Protein AF-A0A7T8KGI5-F1 (afdb_monomer_lite)

Radius of gyration: 20.42 Å; chains: 1; bounding box: 35×50×53 Å

Secondary structure (DSSP, 8-state):
------------------EE--B-TTS-BPPPEEPPTT----HHHHHHHIIIIIHHHHHHH--

Sequence (63 aa):
SVDEVKGVYRTKHPAQVMVLGVVASNGKTMPPYYFRAGEKIDRHVYVKVLRYHVLPWLKAYYP

Organism: Caligus rogercresseyi (NCBI:txid217165)

Structure (mmCIF, N/CA/C/O backbone):
data_AF-A0A7T8KGI5-F1
#
_entry.id   AF-A0A7T8KGI5-F1
#
loop_
_atom_site.group_PDB
_atom_site.id
_atom_site.type_symbol
_atom_site.label_atom_id
_atom_site.label_alt_id
_atom_site.label_comp_id
_atom_site.label_asym_id
_atom_site.label_entity_id
_atom_site.label_seq_id
_atom_site.pdbx_PDB_ins_code
_atom_site.Cartn_x
_atom_site.Cartn_y
_atom_site.Cartn_z
_atom_site.occupancy
_atom_site.B_iso_or_equiv
_atom_site.auth_seq_id
_atom_site.auth_comp_id
_atom_site.auth_asym_id
_atom_site.auth_atom_id
_atom_site.pdbx_PDB_model_num
ATOM 1 N N . SER A 1 1 ? -19.404 39.201 38.339 1.00 44.34 1 SER A N 1
ATOM 2 C CA . SER A 1 1 ? -18.879 37.837 38.524 1.00 44.34 1 SER A CA 1
ATOM 3 C C . SER A 1 1 ? -18.646 37.283 37.140 1.00 44.34 1 SER A C 1
ATOM 5 O O . SER A 1 1 ? -19.600 37.246 36.379 1.00 44.34 1 SER A O 1
ATOM 7 N N . VAL A 1 2 ? -17.402 37.025 36.742 1.00 48.28 2 VAL A N 1
ATOM 8 C CA . VAL A 1 2 ? -17.131 36.448 35.418 1.00 48.28 2 VAL A CA 1
ATOM 9 C C . VAL A 1 2 ? -17.321 34.947 35.578 1.00 48.28 2 VAL A C 1
ATOM 11 O O . VAL A 1 2 ? -16.521 34.313 36.260 1.00 48.28 2 VAL A O 1
ATOM 14 N N . ASP A 1 3 ? -18.424 34.411 35.063 1.00 60.38 3 ASP A N 1
ATOM 15 C CA . ASP A 1 3 ? -18.690 32.976 35.122 1.00 60.38 3 ASP A CA 1
ATOM 16 C C . ASP A 1 3 ? -17.637 32.239 34.289 1.00 60.38 3 ASP A C 1
ATOM 18 O O . ASP A 1 3 ? -17.563 32.364 33.065 1.00 60.38 3 ASP A O 1
ATOM 22 N N . GLU A 1 4 ? -16.776 31.498 34.979 1.00 60.19 4 GLU A N 1
ATOM 23 C CA . GLU A 1 4 ? -15.729 30.685 34.381 1.00 60.19 4 GLU A CA 1
ATOM 24 C C . GLU A 1 4 ? -16.382 29.492 33.668 1.00 60.19 4 GLU A C 1
ATOM 26 O O . GLU A 1 4 ? -16.757 28.485 34.274 1.00 60.19 4 GLU A O 1
ATOM 31 N N . VAL A 1 5 ? -16.574 29.615 32.353 1.00 65.94 5 VAL A N 1
ATOM 32 C CA . VAL A 1 5 ? -17.084 28.519 31.525 1.00 65.94 5 VAL A CA 1
ATOM 33 C C . VAL A 1 5 ? -16.029 27.413 31.509 1.00 65.94 5 VAL A C 1
ATOM 35 O O . VAL A 1 5 ? -15.006 27.524 30.833 1.00 65.94 5 VAL A O 1
ATOM 38 N N . LYS A 1 6 ? -16.282 26.319 32.239 1.00 61.56 6 LYS A N 1
ATOM 39 C CA . LYS A 1 6 ? -15.487 25.085 32.155 1.00 61.56 6 LYS A CA 1
ATOM 40 C C . LYS A 1 6 ? -15.534 24.552 30.724 1.00 61.56 6 LYS A C 1
ATOM 42 O O . LYS A 1 6 ? -16.462 23.841 30.339 1.00 61.56 6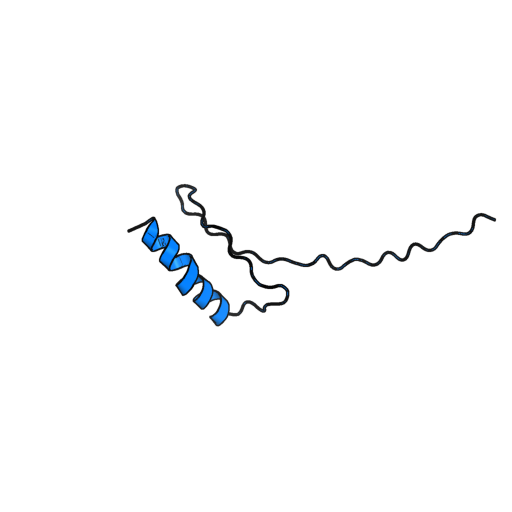 LYS A O 1
ATOM 47 N N . GLY A 1 7 ? -14.514 24.885 29.938 1.00 65.06 7 GLY A N 1
ATOM 48 C CA . GLY A 1 7 ? -14.278 24.277 28.638 1.00 65.06 7 GLY A CA 1
ATOM 49 C C . GLY A 1 7 ? -14.113 22.774 28.822 1.00 65.06 7 GLY A C 1
ATOM 50 O O . GLY A 1 7 ? -13.120 22.308 29.378 1.00 65.06 7 GLY A O 1
ATOM 51 N N . VAL A 1 8 ? -15.100 21.995 28.384 1.00 64.44 8 VAL A N 1
ATOM 52 C CA . VAL A 1 8 ? -14.958 20.542 28.299 1.00 64.44 8 VAL A CA 1
ATOM 53 C C . VAL A 1 8 ? -14.001 20.265 27.143 1.00 64.44 8 VAL A C 1
ATOM 55 O O . VAL A 1 8 ? -14.411 20.148 25.988 1.00 64.44 8 VAL A O 1
ATOM 58 N N . TYR A 1 9 ? -12.707 20.174 27.447 1.00 62.41 9 TYR A N 1
ATOM 59 C CA . TYR A 1 9 ? -11.694 19.713 26.504 1.00 62.41 9 TYR A CA 1
ATOM 60 C C . TYR A 1 9 ? -11.869 18.208 26.296 1.00 62.41 9 TYR A C 1
ATOM 62 O O . TYR A 1 9 ? -11.177 17.380 26.884 1.00 62.41 9 TYR A O 1
ATOM 70 N N . ARG A 1 10 ? -12.834 17.834 25.453 1.00 59.28 10 ARG A N 1
ATOM 71 C CA . ARG A 1 10 ? -12.852 16.504 24.849 1.00 59.28 10 ARG A CA 1
ATOM 72 C C . ARG A 1 10 ? -11.650 16.431 23.922 1.00 59.28 10 ARG A C 1
ATOM 74 O O . ARG A 1 10 ? -11.653 17.047 22.856 1.00 59.28 10 ARG A O 1
ATOM 81 N N . THR A 1 11 ? -10.642 15.654 24.297 1.00 53.78 11 THR A N 1
ATOM 82 C CA . THR A 1 11 ? -9.706 15.112 23.319 1.00 53.78 11 THR A CA 1
ATOM 83 C C . THR A 1 11 ? -10.543 14.298 22.338 1.00 53.78 11 THR A C 1
ATOM 85 O O . THR A 1 11 ? -10.972 13.182 22.621 1.00 53.78 11 THR A O 1
ATOM 88 N N . LYS A 1 12 ? -10.859 14.884 21.177 1.00 58.19 12 LYS A N 1
ATOM 89 C CA . LYS A 1 12 ? -11.248 14.094 20.010 1.00 58.19 12 LYS A CA 1
ATOM 90 C C . LYS A 1 12 ? -10.075 13.147 19.821 1.00 58.19 12 LYS A C 1
ATOM 92 O O . LYS A 1 12 ? -9.018 13.629 19.432 1.00 58.19 12 LYS A O 1
ATOM 97 N N . HIS A 1 13 ? -10.201 11.867 20.177 1.00 60.03 13 HIS A N 1
ATOM 98 C CA . HIS A 1 13 ? -9.216 10.872 19.766 1.00 60.03 13 HIS A CA 1
ATOM 99 C C . HIS A 1 13 ? -9.093 11.046 18.254 1.00 60.03 13 HIS A C 1
ATOM 101 O O . HIS A 1 13 ? -10.087 10.804 17.561 1.00 60.03 13 HIS A O 1
ATOM 107 N N . PRO A 1 14 ? -7.982 11.610 17.740 1.00 57.62 14 PRO A N 1
ATOM 108 C CA . PRO A 1 14 ? -7.897 11.866 16.320 1.00 57.62 14 PRO A CA 1
ATOM 109 C C . PRO A 1 14 ? -8.072 10.513 15.647 1.00 57.62 14 PRO A C 1
ATOM 111 O O . PRO A 1 14 ? -7.490 9.523 16.092 1.00 57.62 14 PRO A O 1
ATOM 114 N N . ALA A 1 15 ? -8.945 10.455 14.642 1.00 67.75 15 ALA A N 1
ATOM 115 C CA . ALA A 1 15 ? -9.103 9.251 13.849 1.00 67.75 15 ALA A CA 1
ATOM 116 C C . ALA A 1 15 ? -7.707 8.862 13.346 1.00 67.75 15 ALA A C 1
ATOM 118 O O . ALA A 1 15 ? -7.100 9.589 12.561 1.00 67.75 15 ALA A O 1
ATOM 119 N N . GLN A 1 16 ? -7.156 7.773 13.880 1.00 77.56 16 GLN A N 1
ATOM 120 C CA . GLN A 1 16 ? -5.822 7.331 13.518 1.00 77.56 16 GLN A CA 1
ATOM 121 C C . GLN A 1 16 ? -5.941 6.576 12.199 1.00 77.56 16 GLN A C 1
ATOM 123 O O . GLN A 1 16 ? -6.591 5.533 12.122 1.00 77.56 16 GLN A O 1
ATOM 128 N N . VAL A 1 17 ? -5.340 7.131 11.151 1.00 85.62 17 VAL A N 1
ATOM 129 C CA . VAL A 1 17 ? -5.249 6.484 9.842 1.00 85.62 17 VAL A CA 1
ATOM 130 C C . VAL A 1 17 ? -3.894 5.800 9.757 1.00 85.62 17 VAL A C 1
ATOM 132 O O . VAL A 1 17 ? -2.866 6.430 9.997 1.00 85.62 17 VAL A O 1
ATOM 135 N N . MET A 1 18 ? -3.890 4.516 9.410 1.00 92.94 18 MET A N 1
ATOM 136 C CA . MET A 1 18 ? -2.662 3.774 9.153 1.00 92.94 18 MET A CA 1
ATOM 137 C C . MET A 1 18 ? -2.462 3.600 7.649 1.00 92.94 18 MET A C 1
ATOM 139 O O . MET A 1 18 ? -3.404 3.296 6.916 1.00 92.94 18 MET A O 1
ATOM 143 N N . VAL A 1 19 ? -1.226 3.796 7.193 1.00 94.00 19 VAL A N 1
ATOM 144 C CA . VAL A 1 19 ? -0.862 3.788 5.772 1.00 94.00 19 VAL A CA 1
ATOM 145 C C . VAL A 1 19 ? 0.385 2.936 5.562 1.00 94.00 19 VAL A C 1
ATOM 147 O O . VAL A 1 19 ? 1.337 3.033 6.334 1.00 94.00 19 VAL A O 1
ATOM 150 N N . LEU A 1 20 ? 0.396 2.124 4.505 1.00 95.38 20 LEU A N 1
ATOM 151 C CA . LEU A 1 20 ? 1.593 1.461 3.990 1.00 95.38 20 LEU A CA 1
ATOM 152 C C . LEU A 1 20 ? 2.121 2.233 2.776 1.00 95.38 20 LEU A C 1
ATOM 154 O O . LEU A 1 20 ? 1.457 2.307 1.739 1.00 95.38 20 LEU A O 1
ATOM 158 N N . GLY A 1 21 ? 3.333 2.769 2.909 1.00 96.06 21 GLY A N 1
ATOM 159 C CA . GLY A 1 21 ? 4.117 3.321 1.807 1.00 96.06 21 GLY A CA 1
ATOM 160 C C . GLY A 1 21 ? 5.204 2.341 1.370 1.00 96.06 21 GLY A C 1
ATOM 161 O O . GLY A 1 21 ? 5.828 1.693 2.208 1.00 96.06 21 GLY A O 1
ATOM 162 N N . VAL A 1 22 ? 5.432 2.240 0.060 1.00 96.06 22 VAL A N 1
ATOM 163 C CA . VAL A 1 22 ? 6.524 1.447 -0.524 1.00 96.06 22 VAL A CA 1
ATOM 164 C C . VAL A 1 22 ? 7.306 2.347 -1.467 1.00 96.06 22 VAL A C 1
ATOM 166 O O . VAL A 1 22 ? 6.731 2.914 -2.395 1.00 96.06 22 VAL A O 1
ATOM 169 N N . VAL A 1 23 ? 8.608 2.473 -1.224 1.00 96.25 23 VAL A N 1
ATOM 170 C CA . VAL A 1 23 ? 9.523 3.309 -2.006 1.00 96.25 23 VAL A CA 1
ATOM 171 C C . VAL A 1 23 ? 10.663 2.430 -2.504 1.00 96.25 23 VAL A C 1
ATOM 173 O O . VAL A 1 23 ? 11.296 1.727 -1.718 1.00 96.25 23 VAL A O 1
ATOM 176 N N . ALA A 1 24 ? 10.902 2.439 -3.810 1.00 95.25 24 ALA A N 1
ATOM 177 C CA . ALA A 1 24 ? 12.037 1.761 -4.422 1.00 95.25 24 ALA A CA 1
ATOM 178 C C . ALA A 1 24 ? 13.314 2.612 -4.308 1.00 95.25 24 ALA A C 1
ATOM 180 O O . ALA A 1 24 ? 13.252 3.825 -4.115 1.00 95.25 24 ALA A O 1
ATOM 181 N N . SER A 1 25 ? 14.486 1.995 -4.477 1.00 94.69 25 SER A N 1
ATOM 182 C CA . SER A 1 25 ? 15.788 2.677 -4.364 1.00 94.69 25 SER A CA 1
ATOM 183 C C . SER A 1 25 ? 15.974 3.839 -5.347 1.00 94.69 25 SER A C 1
ATOM 185 O O . SER A 1 25 ? 16.689 4.788 -5.049 1.00 94.69 25 SER A O 1
ATOM 187 N N . ASN A 1 26 ? 15.296 3.803 -6.494 1.00 94.44 26 ASN A N 1
ATOM 188 C CA . ASN A 1 26 ? 15.272 4.885 -7.482 1.00 94.44 26 ASN A CA 1
ATOM 189 C C . ASN A 1 26 ? 14.276 6.016 -7.139 1.00 94.44 26 ASN A C 1
ATOM 191 O O . ASN A 1 26 ? 13.998 6.864 -7.983 1.00 94.44 26 ASN A O 1
ATOM 195 N N . GLY A 1 27 ? 13.679 6.001 -5.944 1.00 94.25 27 GLY A N 1
ATOM 196 C CA . GLY A 1 27 ? 12.699 6.986 -5.483 1.00 94.25 27 GLY A CA 1
ATOM 197 C C . GLY A 1 27 ? 11.271 6.763 -5.990 1.00 94.25 27 GLY A C 1
ATOM 198 O O . GLY A 1 27 ? 10.348 7.458 -5.556 1.00 94.25 27 GLY A O 1
ATOM 199 N N . LYS A 1 28 ? 11.032 5.783 -6.872 1.00 95.56 28 LYS A N 1
ATOM 200 C CA . LYS A 1 28 ? 9.675 5.487 -7.339 1.00 95.56 28 LYS A CA 1
ATOM 201 C C . LYS A 1 28 ? 8.842 4.946 -6.184 1.00 95.56 28 LYS A C 1
ATOM 203 O O . LYS A 1 28 ? 9.210 3.965 -5.540 1.00 95.56 28 LYS A O 1
ATOM 208 N N . THR A 1 29 ? 7.696 5.570 -5.964 1.00 96.25 29 THR A N 1
ATOM 209 C CA . THR A 1 29 ? 6.832 5.291 -4.820 1.00 96.25 29 THR A CA 1
ATOM 210 C C . THR A 1 29 ? 5.522 4.672 -5.293 1.00 96.25 29 THR A C 1
ATOM 212 O O . THR A 1 29 ? 4.923 5.132 -6.267 1.00 96.25 29 THR A O 1
ATOM 215 N N . MET A 1 30 ? 5.088 3.603 -4.629 1.00 96.38 30 MET A N 1
ATOM 216 C CA . MET A 1 30 ? 3.768 3.015 -4.841 1.00 96.38 30 MET A CA 1
ATOM 217 C C . MET A 1 30 ? 2.692 3.961 -4.296 1.00 96.38 30 MET A C 1
ATOM 219 O O . MET A 1 30 ? 2.915 4.564 -3.243 1.00 96.38 30 MET A O 1
ATOM 223 N N . PRO A 1 3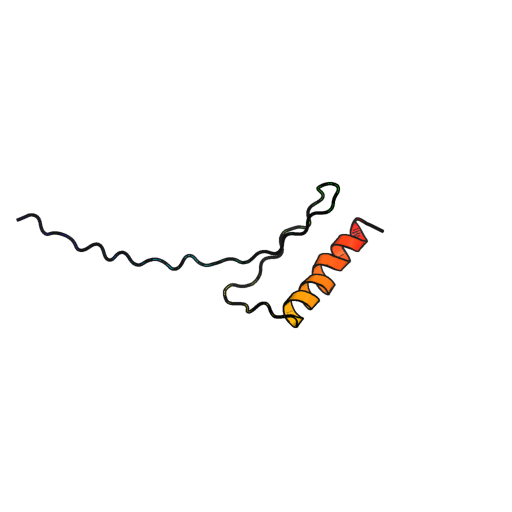1 ? 1.512 4.065 -4.937 1.00 96.25 31 PRO A N 1
ATOM 224 C CA . PRO A 1 31 ? 0.369 4.717 -4.313 1.00 96.25 31 PRO A CA 1
ATOM 225 C C . PRO A 1 31 ? 0.139 4.178 -2.888 1.00 96.25 31 PRO A C 1
ATOM 227 O O . PRO A 1 31 ? 0.162 2.958 -2.697 1.00 96.25 31 PRO A O 1
ATOM 230 N N . PRO A 1 32 ? -0.045 5.053 -1.883 1.00 95.69 32 PRO A N 1
ATOM 231 C CA . PRO A 1 32 ? -0.181 4.633 -0.496 1.00 95.69 32 PRO A CA 1
ATOM 232 C C . PRO A 1 32 ? -1.385 3.709 -0.317 1.00 95.69 32 PRO A C 1
ATOM 234 O O . PRO A 1 32 ? -2.478 3.984 -0.816 1.00 95.69 32 PRO A O 1
ATOM 237 N N . TYR A 1 33 ? -1.190 2.623 0.428 1.00 95.00 33 TYR A N 1
ATOM 238 C CA . TYR A 1 33 ? -2.282 1.736 0.808 1.00 95.00 33 TYR A CA 1
ATOM 239 C C . TYR A 1 33 ? -2.827 2.146 2.176 1.00 95.00 33 TYR A C 1
ATOM 241 O O . TYR A 1 33 ? -2.100 2.122 3.169 1.00 95.00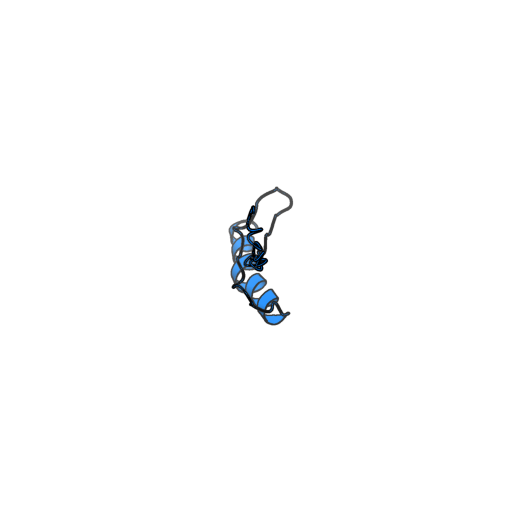 33 TYR A O 1
ATOM 249 N N . TYR A 1 34 ? -4.105 2.515 2.230 1.00 93.81 34 TYR A N 1
ATOM 250 C CA . TYR A 1 34 ? -4.779 2.937 3.455 1.00 93.81 34 TYR A CA 1
ATOM 251 C C . TYR A 1 34 ? -5.462 1.744 4.120 1.00 93.81 34 TYR A C 1
ATOM 253 O O . TYR A 1 34 ? -6.325 1.100 3.521 1.00 93.81 34 TYR A O 1
ATOM 261 N N . PHE A 1 35 ? -5.107 1.475 5.373 1.00 92.75 35 PHE A N 1
ATOM 262 C CA . PHE A 1 35 ? -5.828 0.507 6.194 1.00 92.75 35 PHE A CA 1
ATOM 263 C C . PHE A 1 35 ? -7.108 1.129 6.740 1.00 92.75 35 PHE A C 1
ATOM 265 O O . PHE A 1 35 ? -7.181 2.344 6.970 1.00 92.75 35 PHE A O 1
ATOM 272 N N . ARG A 1 36 ? -8.130 0.301 6.967 1.00 90.19 36 ARG A N 1
ATOM 273 C CA . ARG A 1 36 ? -9.378 0.793 7.558 1.00 90.19 36 ARG A CA 1
ATOM 274 C C . ARG A 1 36 ? -9.143 1.156 9.023 1.00 90.19 36 ARG A C 1
ATOM 276 O O . ARG A 1 36 ? -8.369 0.511 9.725 1.00 90.19 36 ARG A O 1
ATOM 283 N N . ALA A 1 37 ? -9.830 2.191 9.502 1.00 87.88 37 ALA A N 1
ATOM 284 C CA . ALA A 1 37 ? -9.733 2.588 10.902 1.00 87.88 37 ALA A CA 1
ATOM 285 C C . ALA A 1 37 ? -10.147 1.425 11.822 1.00 87.88 37 ALA A C 1
ATOM 287 O O . ALA A 1 37 ? -11.187 0.802 11.611 1.00 87.88 37 ALA A O 1
ATOM 288 N N . GLY A 1 38 ? -9.321 1.129 12.828 1.00 84.88 38 GLY A 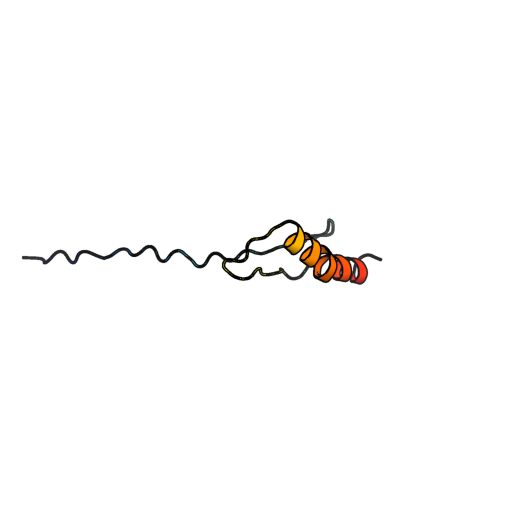N 1
ATOM 289 C CA . GLY A 1 38 ? -9.544 0.014 13.754 1.00 84.88 38 GLY A CA 1
ATOM 290 C C . GLY A 1 38 ? -9.212 -1.377 13.196 1.00 84.88 38 GLY A C 1
ATOM 291 O O . GLY A 1 38 ? -9.385 -2.365 13.908 1.00 84.88 38 GLY A O 1
ATOM 292 N N . GLU A 1 39 ? -8.719 -1.486 11.957 1.00 86.69 39 GLU A N 1
ATOM 293 C CA . GLU A 1 39 ? -8.253 -2.758 11.403 1.00 86.69 39 GLU A CA 1
ATOM 294 C C . GLU A 1 39 ? -6.982 -3.217 12.128 1.00 86.69 39 GLU A C 1
ATOM 296 O O . GLU A 1 39 ? -5.961 -2.526 12.150 1.00 86.69 39 GLU A O 1
ATOM 301 N N . LYS A 1 40 ? -7.033 -4.407 12.732 1.00 89.50 40 LYS A N 1
ATOM 302 C CA . LYS A 1 40 ? -5.856 -5.011 13.352 1.00 89.50 40 LYS A CA 1
ATOM 303 C C . LYS A 1 40 ? -4.988 -5.632 12.264 1.00 89.50 40 LYS A C 1
ATOM 305 O O . LYS A 1 40 ? -5.352 -6.645 11.673 1.00 89.50 40 LYS A O 1
ATOM 310 N N . ILE A 1 41 ? -3.821 -5.045 12.030 1.00 90.75 41 ILE A N 1
ATOM 311 C CA . ILE A 1 41 ? -2.865 -5.555 11.047 1.00 90.75 41 ILE A CA 1
ATOM 312 C C . ILE A 1 41 ? -2.101 -6.713 11.674 1.00 90.75 41 ILE A C 1
ATOM 314 O O . ILE A 1 41 ? -1.133 -6.535 12.413 1.00 90.75 41 ILE A O 1
ATOM 318 N N . ASP A 1 42 ? -2.583 -7.916 11.401 1.00 93.88 42 ASP A N 1
ATOM 319 C CA . ASP A 1 42 ? -1.877 -9.146 11.710 1.00 93.88 42 ASP A CA 1
ATOM 320 C C . ASP A 1 42 ? -1.019 -9.612 10.520 1.00 93.88 42 ASP A C 1
ATOM 322 O O . ASP A 1 42 ? -0.964 -8.990 9.452 1.00 93.88 42 ASP A O 1
ATOM 326 N N . ARG A 1 43 ? -0.342 -10.751 10.697 1.00 95.88 43 ARG A N 1
ATOM 327 C CA . ARG A 1 43 ? 0.481 -11.360 9.647 1.00 95.88 43 ARG A CA 1
ATOM 328 C C . ARG A 1 43 ? -0.324 -11.660 8.378 1.00 95.88 43 ARG A C 1
ATOM 330 O O . ARG A 1 43 ? 0.203 -11.493 7.282 1.00 95.88 43 ARG A O 1
ATOM 337 N N . HIS A 1 44 ? -1.571 -12.110 8.499 1.00 95.94 44 HIS A N 1
ATOM 338 C CA . HIS A 1 44 ? -2.386 -12.492 7.347 1.00 95.94 44 HIS A CA 1
ATOM 339 C C . HIS A 1 44 ? -2.822 -11.270 6.539 1.00 95.94 44 HIS A C 1
ATOM 341 O O . HIS A 1 44 ? -2.727 -11.294 5.311 1.00 95.94 44 HIS A O 1
ATOM 347 N N . VAL A 1 45 ? -3.259 -10.203 7.209 1.00 94.50 45 VAL A N 1
ATOM 348 C CA . VAL A 1 45 ? -3.604 -8.922 6.576 1.00 94.50 45 VAL A CA 1
ATOM 349 C C . VAL A 1 45 ? -2.380 -8.351 5.869 1.00 94.50 45 VAL A C 1
ATOM 351 O O . VAL A 1 45 ? -2.455 -8.013 4.687 1.00 94.50 45 VAL A O 1
ATOM 354 N N . TYR A 1 46 ? -1.230 -8.337 6.544 1.00 95.19 46 TYR A N 1
ATOM 355 C CA . TYR A 1 46 ? 0.006 -7.820 5.965 1.00 95.19 46 TYR A CA 1
ATOM 356 C C . TYR A 1 46 ? 0.434 -8.609 4.717 1.00 95.19 46 TYR A C 1
ATOM 358 O O . TYR A 1 46 ? 0.673 -8.023 3.663 1.00 95.19 46 TYR A O 1
ATOM 366 N N . VAL A 1 47 ? 0.438 -9.946 4.780 1.00 97.19 47 VAL A N 1
ATOM 367 C CA . VAL A 1 47 ? 0.783 -10.799 3.627 1.00 97.19 47 VAL A CA 1
ATOM 368 C C . VAL A 1 47 ? -0.209 -10.630 2.472 1.00 97.19 47 VAL A C 1
ATOM 370 O O . VAL A 1 47 ? 0.211 -10.619 1.314 1.00 97.19 47 VAL A O 1
ATOM 373 N N . LYS A 1 48 ? -1.510 -10.455 2.746 1.00 96.56 48 LYS A N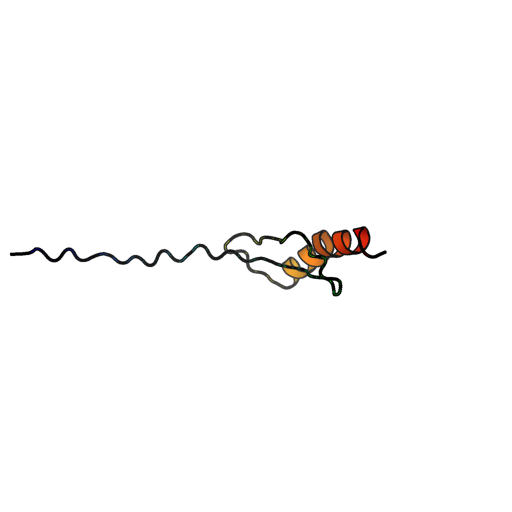 1
ATOM 374 C CA . LYS A 1 48 ? -2.501 -10.148 1.700 1.00 96.56 48 LYS A CA 1
ATOM 375 C C . LYS A 1 48 ? -2.175 -8.832 1.001 1.00 96.56 48 LYS A C 1
ATOM 377 O O . LYS A 1 48 ? -2.170 -8.799 -0.227 1.00 96.56 48 LYS A O 1
ATOM 382 N N . VAL A 1 49 ? -1.853 -7.780 1.752 1.00 96.75 49 VAL A N 1
ATOM 383 C CA . VAL A 1 49 ? -1.510 -6.471 1.176 1.00 96.75 49 VAL A CA 1
ATOM 384 C C . VAL A 1 49 ? -0.257 -6.579 0.308 1.00 96.75 49 VAL A C 1
ATOM 386 O O . VAL A 1 49 ? -0.249 -6.105 -0.829 1.00 96.75 49 VAL A O 1
ATOM 389 N N . LEU A 1 50 ? 0.770 -7.288 0.781 1.00 97.06 50 LEU A N 1
ATOM 390 C CA . LEU A 1 50 ? 1.971 -7.541 -0.015 1.00 97.06 50 LEU A CA 1
ATOM 391 C C . LEU A 1 50 ? 1.657 -8.306 -1.307 1.00 97.06 50 LEU A C 1
ATOM 393 O O . LEU A 1 50 ? 2.115 -7.920 -2.380 1.00 97.06 50 LEU A O 1
ATOM 397 N N . ARG A 1 51 ? 0.857 -9.373 -1.227 1.00 97.69 51 ARG A N 1
ATOM 398 C CA . ARG A 1 51 ? 0.557 -10.242 -2.372 1.00 97.69 51 ARG A CA 1
ATOM 399 C C . ARG A 1 51 ? -0.333 -9.576 -3.417 1.00 97.69 51 ARG A C 1
ATOM 401 O O . ARG A 1 51 ? -0.128 -9.818 -4.603 1.00 97.69 51 ARG A O 1
ATOM 408 N N . TYR A 1 52 ? -1.321 -8.795 -2.989 1.00 97.31 52 TYR A N 1
ATOM 409 C CA . TYR A 1 52 ? -2.353 -8.256 -3.879 1.00 97.31 52 TYR A CA 1
ATOM 410 C C . TYR A 1 52 ? -2.134 -6.796 -4.280 1.00 97.31 52 TYR A C 1
ATOM 412 O O . TYR A 1 52 ? -2.665 -6.388 -5.306 1.00 97.31 52 TYR A O 1
ATOM 420 N N . HIS A 1 53 ? -1.337 -6.026 -3.534 1.00 96.25 53 HIS A N 1
ATOM 421 C CA . HIS A 1 53 ? -1.048 -4.629 -3.874 1.00 96.25 53 HIS A CA 1
ATOM 422 C C . HIS A 1 53 ? 0.423 -4.417 -4.230 1.00 96.25 53 HIS A C 1
ATOM 424 O O . HIS A 1 53 ? 0.726 -3.946 -5.325 1.00 96.25 53 HIS A O 1
ATOM 430 N N . VAL A 1 54 ? 1.345 -4.823 -3.351 1.00 96.44 54 VAL A N 1
ATOM 431 C CA . VAL A 1 54 ? 2.776 -4.526 -3.542 1.00 96.44 54 VAL A CA 1
ATOM 432 C C . VAL A 1 54 ? 3.386 -5.353 -4.672 1.00 96.44 54 VAL A C 1
ATOM 434 O O . VAL A 1 54 ? 4.060 -4.807 -5.540 1.00 96.44 54 VAL A O 1
ATOM 437 N N . LEU A 1 55 ? 3.137 -6.663 -4.699 1.00 96.31 55 LEU A N 1
ATOM 438 C CA . LEU A 1 55 ? 3.726 -7.555 -5.697 1.00 96.31 55 LEU A CA 1
ATOM 439 C C . LEU A 1 55 ? 3.273 -7.227 -7.134 1.00 96.31 55 LEU A C 1
ATOM 441 O O . LEU A 1 55 ? 4.139 -7.177 -8.008 1.00 96.31 55 LEU A O 1
ATOM 445 N N . PRO A 1 56 ? 1.980 -6.970 -7.424 1.00 96.88 56 PRO A N 1
ATOM 446 C CA . PRO A 1 56 ? 1.567 -6.531 -8.756 1.00 96.88 56 PRO A CA 1
ATOM 447 C C . PRO A 1 56 ? 2.182 -5.190 -9.156 1.00 96.88 56 PRO A C 1
ATOM 449 O O . PRO A 1 56 ? 2.607 -5.043 -10.298 1.00 96.88 56 PRO A O 1
ATOM 452 N N . TRP A 1 57 ? 2.289 -4.237 -8.221 1.00 96.44 57 TRP A N 1
ATOM 453 C CA . TRP A 1 57 ? 2.947 -2.958 -8.489 1.00 96.44 57 TRP A CA 1
ATOM 454 C C . TRP A 1 57 ? 4.430 -3.141 -8.826 1.00 96.44 57 TRP A C 1
ATOM 456 O O . TRP A 1 57 ? 4.907 -2.570 -9.804 1.00 96.44 57 TRP A O 1
ATOM 466 N N . LEU A 1 58 ? 5.144 -3.983 -8.071 1.00 95.88 58 LEU A N 1
ATOM 467 C CA . LEU A 1 58 ? 6.538 -4.311 -8.364 1.00 95.88 58 LEU A CA 1
ATOM 468 C C . LEU A 1 58 ? 6.671 -4.915 -9.761 1.00 95.88 58 LEU A C 1
ATOM 470 O O . LEU A 1 58 ? 7.428 -4.389 -10.564 1.00 95.88 58 LEU A O 1
ATOM 474 N N . LYS A 1 59 ? 5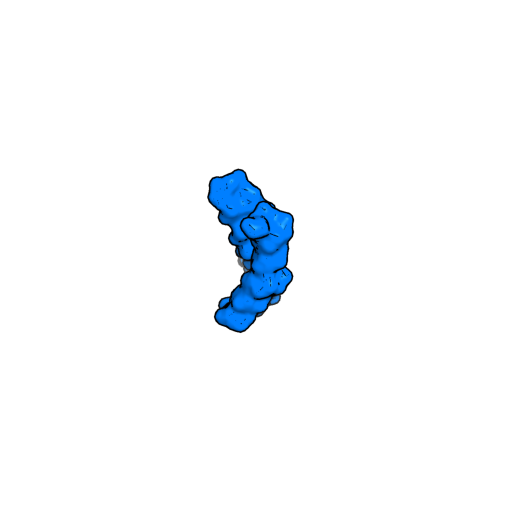.874 -5.935 -10.095 1.00 95.31 59 LYS A N 1
ATOM 475 C CA . LYS A 1 59 ? 5.912 -6.581 -11.418 1.00 95.31 59 LYS A CA 1
ATOM 476 C C . LYS A 1 59 ? 5.582 -5.638 -12.576 1.00 95.31 59 LYS A C 1
ATOM 478 O O . LYS A 1 59 ? 6.065 -5.847 -13.681 1.00 95.31 59 LYS A O 1
ATOM 483 N N . ALA A 1 60 ? 4.759 -4.616 -12.343 1.00 94.81 60 ALA A N 1
ATOM 484 C CA . ALA A 1 60 ? 4.409 -3.640 -13.370 1.00 94.81 60 ALA A CA 1
ATOM 485 C C . ALA A 1 60 ? 5.556 -2.666 -13.694 1.00 94.81 60 ALA A C 1
ATOM 487 O O . ALA A 1 60 ? 5.576 -2.093 -14.781 1.00 94.81 60 ALA A O 1
ATOM 488 N N . TYR A 1 61 ? 6.490 -2.448 -12.762 1.00 93.81 61 TYR A N 1
ATOM 489 C CA . TYR A 1 61 ? 7.536 -1.427 -12.896 1.00 93.81 61 TYR A CA 1
ATOM 490 C C . TYR A 1 61 ? 8.971 -1.956 -12.797 1.00 93.81 61 TYR A C 1
ATOM 492 O O . TYR A 1 61 ? 9.895 -1.225 -13.149 1.00 93.81 61 TYR A O 1
ATOM 500 N N . TYR A 1 62 ? 9.147 -3.192 -12.336 1.00 90.44 62 TYR A N 1
ATOM 501 C CA . TYR A 1 62 ? 10.418 -3.880 -12.122 1.00 90.44 62 TYR A CA 1
ATOM 502 C C . TYR A 1 62 ? 10.278 -5.336 -12.598 1.00 90.44 62 TYR A C 1
ATOM 504 O O . TYR A 1 62 ? 9.948 -6.206 -11.785 1.00 90.44 62 TYR A O 1
ATOM 512 N N . PRO A 1 63 ? 10.422 -5.582 -13.912 1.00 76.12 63 PRO A N 1
ATOM 513 C CA . PRO A 1 63 ? 10.402 -6.928 -14.480 1.00 76.12 63 PRO A CA 1
ATOM 514 C C . PRO A 1 63 ? 11.611 -7.767 -14.051 1.00 76.12 63 PRO A C 1
ATOM 516 O O . PRO A 1 63 ? 12.699 -7.184 -13.830 1.00 76.12 63 PRO A O 1
#

Foldseek 3Di:
DPPDPPPPPDPPVPQDKDWDWDADPVRDIFDIDTDDGPDDDDPVNVVCCCVPGVVVVCVVPPD

InterPro domains:
  IPR036397 Ribonuclease H superfamily [G3DSA:3.30.420.10] (3-63)

pLDDT: mean 85.4, std 15.44, range [44.34, 97.69]